Protein AF-A0A6B3HDC9-F1 (afdb_monomer_lite)

Sequence (106 aa):
VTEDEEKNHLRDWMGMAADGISVVASHAQDVLTRLDARGELSTGDLAEVSGSVLFRREKKLVRAQLVLLGKVLSREATAAGELLPVVAEAFGNEDIALQERALKLI

Radius of gyration: 12.89 Å; chains: 1; bounding box: 34×15×32 Å

Structure (mmCIF, N/CA/C/O backbone):
data_AF-A0A6B3HDC9-F1
#
_entry.id   AF-A0A6B3HDC9-F1
#
loop_
_atom_site.group_PDB
_atom_site.id
_atom_site.type_symbol
_atom_site.label_atom_id
_atom_site.label_alt_id
_atom_site.label_comp_id
_atom_site.label_asym_id
_atom_site.label_entity_id
_atom_site.label_seq_id
_atom_site.pdbx_PDB_ins_code
_atom_site.Cartn_x
_atom_site.Cartn_y
_atom_site.Cartn_z
_atom_site.occupancy
_atom_site.B_iso_or_equiv
_atom_site.auth_seq_id
_atom_site.auth_comp_id
_atom_site.auth_asym_id
_atom_site.auth_atom_id
_atom_site.pdbx_PDB_model_num
ATOM 1 N N . VAL A 1 1 ? -10.321 7.425 -19.493 1.00 63.41 1 VAL A N 1
ATOM 2 C CA . VAL A 1 1 ? -10.984 6.270 -18.866 1.00 63.41 1 VAL A CA 1
ATOM 3 C C . VAL A 1 1 ? -12.145 6.821 -18.064 1.00 63.41 1 VAL A C 1
ATOM 5 O O . VAL A 1 1 ? -11.940 7.812 -17.365 1.00 63.41 1 VAL A O 1
ATOM 8 N N . THR A 1 2 ? -13.358 6.314 -18.262 1.00 82.56 2 THR A N 1
ATOM 9 C CA . THR A 1 2 ? -14.512 6.706 -17.429 1.00 82.56 2 THR A CA 1
ATOM 10 C C . THR A 1 2 ? -14.431 6.009 -16.065 1.00 82.56 2 THR A C 1
ATOM 12 O O . THR A 1 2 ? -13.725 5.015 -15.930 1.00 82.56 2 THR A O 1
ATOM 15 N N . GLU A 1 3 ? -15.124 6.506 -15.037 1.00 81.56 3 GLU A N 1
ATOM 16 C CA . GLU A 1 3 ? -15.077 5.889 -13.694 1.00 81.56 3 GLU A CA 1
ATOM 17 C C . GLU A 1 3 ? -15.529 4.416 -13.715 1.00 81.56 3 GLU A C 1
ATOM 19 O O . GLU A 1 3 ? -14.863 3.558 -13.137 1.00 81.56 3 GLU A O 1
ATOM 24 N N . ASP A 1 4 ? -16.578 4.102 -14.482 1.00 80.81 4 ASP A N 1
ATOM 25 C CA . ASP A 1 4 ? -17.046 2.724 -14.690 1.00 80.81 4 ASP A CA 1
ATOM 26 C C . ASP A 1 4 ? -15.991 1.830 -15.362 1.00 80.81 4 ASP A C 1
ATOM 28 O O . ASP A 1 4 ? -15.864 0.646 -15.048 1.00 80.81 4 ASP A O 1
ATOM 32 N N . GLU A 1 5 ? -15.217 2.387 -16.294 1.00 79.69 5 GLU A N 1
ATOM 33 C CA . GLU A 1 5 ? -14.157 1.664 -16.994 1.00 79.69 5 GLU A CA 1
ATOM 34 C C . GLU A 1 5 ? -12.982 1.375 -16.044 1.00 79.69 5 GLU A C 1
ATOM 36 O O . GLU A 1 5 ? -12.461 0.262 -16.046 1.00 79.69 5 GLU A O 1
ATOM 41 N N . GLU A 1 6 ? -12.617 2.305 -15.151 1.00 89.44 6 GLU A N 1
ATOM 42 C CA . GLU A 1 6 ? -11.599 2.043 -14.121 1.00 89.44 6 GLU A CA 1
ATOM 43 C C . GLU A 1 6 ? -11.985 0.844 -13.247 1.00 89.44 6 GLU A C 1
ATOM 45 O O . GLU A 1 6 ? -11.166 -0.053 -13.033 1.00 89.44 6 GLU A O 1
ATOM 50 N N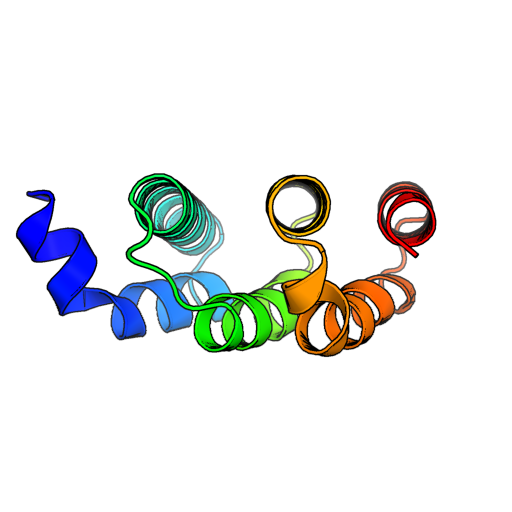 . LYS A 1 7 ? -13.240 0.801 -12.788 1.00 88.19 7 LYS A N 1
ATOM 51 C CA . LYS A 1 7 ? -13.754 -0.274 -11.935 1.00 88.19 7 LYS A CA 1
ATOM 52 C C . LYS A 1 7 ? -13.786 -1.626 -12.645 1.00 88.19 7 LYS A C 1
ATOM 54 O O . LYS A 1 7 ? -13.372 -2.631 -12.070 1.00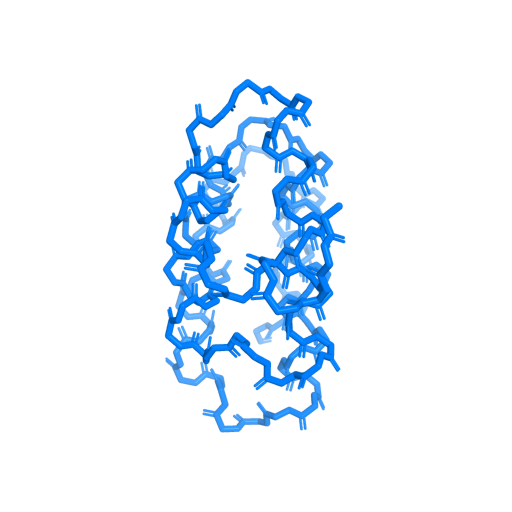 88.19 7 LYS A O 1
ATOM 59 N N . ASN A 1 8 ? -14.252 -1.665 -13.894 1.00 92.81 8 ASN A N 1
ATOM 60 C CA . ASN A 1 8 ? -14.358 -2.911 -14.661 1.00 92.81 8 ASN A CA 1
ATOM 61 C C . ASN A 1 8 ? -12.992 -3.560 -14.943 1.00 92.81 8 ASN A C 1
ATOM 63 O O . ASN A 1 8 ? -12.922 -4.771 -15.148 1.00 92.81 8 ASN A O 1
ATOM 67 N N . HIS A 1 9 ? -11.917 -2.772 -14.896 1.00 95.25 9 HIS A N 1
ATOM 68 C CA . HIS A 1 9 ? -10.545 -3.209 -15.141 1.00 95.25 9 HIS A CA 1
ATOM 69 C C . HIS A 1 9 ? -9.696 -3.323 -13.865 1.00 95.25 9 HIS A C 1
ATOM 71 O O . HIS A 1 9 ? -8.470 -3.330 -13.949 1.00 95.25 9 HIS A O 1
ATOM 77 N N . LEU A 1 10 ? -10.313 -3.447 -12.679 1.00 95.88 10 LEU A N 1
ATOM 78 C CA . LEU A 1 10 ? -9.600 -3.517 -11.392 1.00 95.88 10 LEU A CA 1
ATOM 79 C C . LEU A 1 10 ? -8.403 -4.488 -11.414 1.00 95.88 10 LEU A C 1
ATOM 81 O O . LEU A 1 10 ? -7.291 -4.110 -11.047 1.00 95.88 10 LEU A O 1
ATOM 85 N N . ARG A 1 11 ? -8.607 -5.714 -11.908 1.00 96.81 11 ARG A N 1
ATOM 86 C CA . ARG A 1 11 ? -7.549 -6.736 -11.995 1.00 96.81 11 ARG A CA 1
ATOM 87 C C . ARG A 1 11 ? -6.399 -6.339 -12.918 1.00 96.81 11 ARG A C 1
ATOM 89 O O . ARG A 1 11 ? -5.243 -6.604 -12.597 1.00 96.81 11 ARG A O 1
ATOM 96 N N . ASP A 1 12 ? -6.704 -5.677 -14.029 1.00 98.00 12 ASP A N 1
ATOM 97 C CA . ASP A 1 12 ? -5.685 -5.204 -14.965 1.00 98.00 12 ASP A CA 1
ATOM 98 C C . ASP A 1 12 ? -4.840 -4.101 -14.313 1.00 98.00 12 ASP A C 1
ATOM 100 O O . ASP A 1 12 ? -3.616 -4.098 -14.441 1.00 98.00 12 ASP A O 1
ATOM 104 N N . TRP A 1 13 ? -5.466 -3.203 -13.543 1.00 98.19 13 TRP A N 1
ATOM 105 C CA . TRP A 1 13 ? -4.750 -2.188 -12.765 1.00 98.19 13 TRP A CA 1
ATOM 106 C C . TRP A 1 13 ? -3.858 -2.805 -11.688 1.00 98.19 13 TRP A C 1
ATOM 108 O O . TRP A 1 13 ? -2.710 -2.388 -11.551 1.00 98.19 13 TRP A O 1
ATOM 118 N N . MET A 1 14 ? -4.331 -3.821 -10.964 1.00 98.31 14 MET A N 1
ATOM 119 C CA . MET A 1 14 ? -3.511 -4.533 -9.977 1.00 98.31 14 MET A CA 1
ATOM 120 C C . MET A 1 14 ? -2.279 -5.176 -10.628 1.00 98.31 14 MET A C 1
ATOM 122 O O . MET A 1 14 ? -1.159 -4.952 -10.168 1.00 98.31 14 MET A O 1
ATOM 126 N N . GLY A 1 15 ? -2.457 -5.880 -11.751 1.00 98.12 15 GLY A N 1
ATOM 127 C CA . GLY A 1 15 ? -1.344 -6.471 -12.503 1.00 98.12 15 GLY A CA 1
ATOM 128 C C . GLY A 1 15 ? -0.370 -5.423 -13.053 1.00 98.12 15 GLY A C 1
ATOM 129 O O . GLY A 1 15 ? 0.847 -5.576 -12.959 1.00 98.12 15 GLY A O 1
ATOM 130 N N . MET A 1 16 ? -0.881 -4.301 -13.568 1.00 98.56 16 MET A N 1
ATOM 131 C CA . MET A 1 16 ? -0.044 -3.196 -14.042 1.00 98.56 16 MET A CA 1
ATOM 132 C C . MET A 1 16 ? 0.738 -2.515 -12.913 1.00 98.56 16 MET A C 1
ATOM 134 O O . MET A 1 16 ? 1.890 -2.137 -13.126 1.00 98.56 16 MET A O 1
ATOM 138 N N . ALA A 1 17 ? 0.157 -2.371 -11.720 1.00 98.31 17 ALA A N 1
ATOM 139 C CA . ALA A 1 17 ? 0.853 -1.847 -10.546 1.00 98.31 17 ALA A CA 1
ATOM 140 C C . ALA A 1 17 ? 1.955 -2.806 -10.060 1.00 98.31 17 ALA A C 1
ATOM 142 O O . ALA A 1 17 ? 3.043 -2.354 -9.693 1.00 98.31 17 ALA A O 1
ATOM 143 N N . ALA A 1 18 ? 1.698 -4.116 -10.106 1.00 97.19 18 ALA A N 1
ATOM 144 C CA . ALA A 1 18 ? 2.641 -5.153 -9.702 1.00 97.19 18 ALA A CA 1
ATOM 145 C C . ALA A 1 18 ? 3.835 -5.269 -10.661 1.00 97.19 18 ALA A C 1
ATOM 147 O O . ALA A 1 18 ? 4.976 -5.132 -10.219 1.00 97.19 18 ALA A O 1
ATOM 148 N N . ASP A 1 19 ? 3.582 -5.409 -11.967 1.00 96.94 19 ASP A N 1
ATOM 149 C CA . ASP A 1 19 ? 4.590 -5.854 -12.946 1.00 96.94 19 ASP A CA 1
ATOM 150 C C . ASP A 1 19 ? 4.852 -4.858 -14.083 1.00 96.94 19 ASP A C 1
ATOM 152 O O . ASP A 1 19 ? 5.788 -5.018 -14.871 1.00 96.94 19 ASP A O 1
ATOM 156 N N . GLY A 1 20 ? 4.055 -3.792 -14.181 1.00 97.56 20 GLY A N 1
ATOM 157 C CA . GLY A 1 20 ? 4.213 -2.787 -15.225 1.00 97.56 20 GLY A CA 1
ATOM 158 C C . GLY A 1 20 ? 5.565 -2.074 -15.156 1.00 97.56 20 GLY A C 1
ATOM 159 O O . GLY A 1 20 ? 6.183 -1.934 -14.091 1.00 97.56 20 GLY A O 1
ATOM 160 N N . ILE A 1 21 ? 6.011 -1.547 -16.302 1.00 97.69 21 ILE A N 1
ATOM 161 C CA . ILE A 1 21 ? 7.133 -0.600 -16.329 1.00 97.69 21 ILE A CA 1
ATOM 162 C C . ILE A 1 21 ? 6.823 0.590 -15.413 1.00 97.69 21 ILE A C 1
ATOM 164 O O . ILE A 1 21 ? 5.660 0.940 -15.236 1.00 97.69 21 ILE A O 1
ATOM 168 N N . SER A 1 22 ? 7.847 1.251 -14.870 1.00 96.88 22 SER A N 1
ATOM 169 C CA . SER A 1 22 ? 7.689 2.268 -13.814 1.00 96.88 22 SER A CA 1
ATOM 170 C C . SER A 1 22 ? 6.563 3.292 -14.056 1.00 96.88 22 SER A C 1
ATOM 172 O O . SER A 1 22 ? 5.780 3.566 -13.150 1.00 96.88 22 SER A O 1
ATOM 174 N N . VAL A 1 23 ? 6.426 3.812 -15.283 1.00 97.81 23 VAL A N 1
ATOM 175 C CA . VAL A 1 23 ? 5.367 4.780 -15.633 1.00 97.81 23 VAL A CA 1
ATOM 176 C C . VAL A 1 23 ? 3.971 4.144 -15.614 1.00 97.81 23 VAL A C 1
ATOM 178 O O . VAL A 1 23 ? 3.028 4.756 -15.122 1.00 97.81 23 VAL A O 1
ATOM 181 N N . VAL A 1 24 ? 3.842 2.912 -16.109 1.00 98.25 24 VAL A N 1
ATOM 182 C CA . VAL A 1 24 ? 2.579 2.157 -16.122 1.00 98.25 24 VAL A CA 1
ATOM 183 C C . VAL A 1 24 ? 2.180 1.766 -14.703 1.00 98.25 24 VAL A C 1
ATOM 185 O O . VAL A 1 24 ? 1.036 1.985 -14.319 1.00 98.25 24 VAL A O 1
ATOM 188 N N . ALA A 1 25 ? 3.130 1.281 -13.902 1.00 98.50 25 ALA A N 1
ATOM 189 C CA . ALA A 1 25 ? 2.885 0.939 -12.506 1.00 98.50 25 ALA A CA 1
ATOM 190 C C . ALA A 1 25 ? 2.451 2.160 -11.685 1.00 98.50 25 ALA A C 1
ATOM 192 O O . ALA A 1 25 ? 1.508 2.075 -10.903 1.00 98.50 25 ALA A O 1
ATOM 193 N N . SER A 1 26 ? 3.076 3.321 -11.916 1.00 98.25 26 SER A N 1
ATOM 194 C CA . SER A 1 26 ? 2.659 4.578 -11.285 1.00 98.25 26 SER A CA 1
ATOM 195 C C . SER A 1 26 ? 1.245 4.975 -11.681 1.00 98.25 26 SER A C 1
ATOM 197 O O . SER A 1 26 ? 0.445 5.317 -10.817 1.00 98.25 26 SER A O 1
ATOM 199 N N . HIS A 1 27 ? 0.921 4.903 -12.973 1.00 98.12 27 HIS A N 1
ATOM 200 C CA . HIS A 1 27 ? -0.418 5.239 -13.438 1.00 98.12 27 HIS A CA 1
ATOM 201 C C . HIS A 1 27 ? -1.478 4.300 -12.850 1.00 98.12 27 HIS A C 1
ATOM 203 O O . HIS A 1 27 ? -2.522 4.756 -12.389 1.00 98.12 27 HIS A O 1
ATOM 209 N N . ALA A 1 28 ? -1.191 3.000 -12.812 1.00 98.25 28 ALA A N 1
ATOM 210 C CA . ALA A 1 28 ? -2.076 2.007 -12.226 1.00 98.25 28 ALA A CA 1
ATOM 211 C C . ALA A 1 28 ? -2.281 2.227 -10.718 1.00 98.25 28 ALA A C 1
ATOM 213 O O . ALA A 1 28 ? -3.414 2.184 -10.245 1.00 98.25 28 ALA A O 1
ATOM 214 N N . GLN A 1 29 ? -1.224 2.557 -9.969 1.00 98.44 29 GLN A N 1
ATOM 215 C CA . GLN A 1 29 ? -1.335 2.911 -8.550 1.00 98.44 29 GLN A CA 1
ATOM 216 C C . GLN A 1 29 ? -2.207 4.161 -8.328 1.00 98.44 29 GLN A C 1
ATOM 218 O O . GLN A 1 29 ? -2.992 4.206 -7.377 1.00 98.44 29 GLN A O 1
ATOM 223 N N . ASP A 1 30 ? -2.123 5.159 -9.212 1.00 98.06 30 ASP A N 1
ATOM 224 C CA . ASP A 1 30 ? -2.986 6.343 -9.149 1.00 98.06 30 ASP A CA 1
ATOM 225 C C . ASP A 1 30 ? -4.460 5.987 -9.399 1.00 98.06 30 ASP A C 1
ATOM 227 O O . ASP A 1 30 ? -5.344 6.538 -8.739 1.00 98.06 30 ASP A O 1
ATOM 231 N N . VAL A 1 31 ? -4.740 5.072 -10.336 1.00 97.81 31 VAL A N 1
ATOM 232 C CA . VAL A 1 31 ? -6.099 4.555 -10.586 1.00 97.81 31 VAL A CA 1
ATOM 233 C C . VAL A 1 31 ? -6.621 3.805 -9.358 1.00 97.81 31 VAL A C 1
ATOM 235 O O . VAL A 1 31 ? -7.702 4.122 -8.867 1.00 97.81 31 VAL A O 1
ATOM 238 N N . LEU A 1 32 ? -5.836 2.881 -8.796 1.00 98.00 32 LEU A N 1
ATOM 239 C CA . LEU A 1 32 ? -6.200 2.119 -7.594 1.00 98.00 32 LEU A CA 1
ATOM 240 C C . LEU A 1 32 ? -6.440 3.023 -6.378 1.00 98.00 32 LEU A C 1
ATOM 242 O O . LEU A 1 32 ? -7.360 2.790 -5.599 1.00 98.00 32 LEU A O 1
ATOM 246 N N . THR A 1 33 ? -5.673 4.108 -6.248 1.00 97.88 33 THR A N 1
ATOM 247 C CA . THR A 1 33 ? -5.888 5.118 -5.201 1.00 97.88 33 THR A CA 1
ATOM 248 C C . THR A 1 33 ? -7.230 5.839 -5.370 1.00 97.88 33 THR A C 1
ATOM 250 O O . THR A 1 33 ? -7.899 6.131 -4.378 1.00 97.88 33 THR A O 1
ATOM 253 N N . ARG A 1 34 ? -7.652 6.131 -6.610 1.00 96.62 34 ARG A N 1
ATOM 254 C CA . ARG A 1 34 ? -8.982 6.706 -6.877 1.00 96.62 34 ARG A CA 1
ATOM 255 C C . ARG A 1 34 ? -10.100 5.701 -6.601 1.00 96.62 34 ARG A C 1
ATOM 257 O O . ARG A 1 34 ? -11.117 6.096 -6.040 1.00 96.62 34 ARG A O 1
ATOM 264 N N . LEU A 1 35 ? -9.892 4.427 -6.936 1.00 96.56 35 LEU A N 1
ATOM 265 C CA . LEU A 1 35 ? -10.829 3.343 -6.628 1.00 96.56 35 LEU A CA 1
ATOM 266 C C . LEU A 1 35 ? -11.022 3.177 -5.107 1.00 96.56 35 LEU A C 1
ATOM 268 O O . LEU A 1 35 ? -12.167 3.150 -4.661 1.00 96.56 35 LEU A O 1
ATOM 272 N N . ASP A 1 36 ? -9.954 3.179 -4.292 1.00 96.69 36 ASP A N 1
ATOM 273 C CA . ASP A 1 36 ? -10.080 3.200 -2.814 1.00 96.69 36 ASP A CA 1
ATOM 274 C C . ASP A 1 36 ? -10.873 4.420 -2.331 1.00 96.69 36 ASP A C 1
ATOM 276 O O . ASP A 1 36 ? -11.780 4.289 -1.511 1.00 96.69 36 ASP A O 1
ATOM 280 N N . ALA A 1 37 ? -10.586 5.608 -2.873 1.00 95.62 37 ALA A N 1
ATOM 281 C CA . ALA A 1 37 ? -11.275 6.834 -2.471 1.00 95.62 37 ALA A CA 1
ATOM 282 C C . ALA A 1 37 ? -12.789 6.805 -2.761 1.00 95.62 37 ALA A C 1
ATOM 284 O O . ALA A 1 37 ? -13.550 7.476 -2.062 1.00 95.62 37 ALA A O 1
ATOM 285 N N . ARG A 1 38 ? -13.228 6.027 -3.760 1.00 95.19 38 ARG A N 1
ATOM 286 C CA . ARG A 1 38 ? -14.645 5.783 -4.082 1.00 95.19 38 ARG A CA 1
ATOM 287 C C . ARG A 1 38 ? -15.245 4.578 -3.343 1.00 95.19 38 ARG A C 1
ATOM 289 O O . ARG A 1 38 ? -16.437 4.325 -3.487 1.00 95.19 38 ARG A O 1
ATOM 296 N N . GLY A 1 39 ? -14.456 3.849 -2.549 1.00 94.12 39 GLY A N 1
ATOM 297 C CA . GLY A 1 39 ? -14.886 2.615 -1.879 1.00 94.12 39 GLY A CA 1
ATOM 298 C C . GLY A 1 39 ? -15.047 1.427 -2.832 1.00 94.12 39 GLY A C 1
ATOM 299 O O . GLY A 1 39 ? -15.806 0.504 -2.550 1.00 94.12 39 GLY A O 1
ATOM 300 N N . GLU A 1 40 ? -14.370 1.464 -3.980 1.00 95.44 40 GLU A N 1
ATOM 301 C CA . GLU A 1 40 ? -14.453 0.449 -5.039 1.00 95.44 40 GLU A CA 1
ATOM 302 C C . GLU A 1 40 ? -13.309 -0.570 -4.989 1.00 95.44 40 GLU A C 1
ATOM 304 O O . GLU A 1 40 ? -13.303 -1.519 -5.769 1.00 95.44 40 GLU A O 1
ATOM 309 N N . LEU A 1 41 ? -12.358 -0.382 -4.073 1.00 95.56 41 LEU A N 1
ATOM 310 C CA . LEU A 1 41 ? -11.272 -1.313 -3.793 1.00 95.56 41 LEU A CA 1
ATOM 311 C C . LEU A 1 41 ? -11.544 -2.001 -2.452 1.00 95.56 41 LEU A C 1
ATOM 313 O O . LEU A 1 41 ? -11.704 -1.318 -1.440 1.00 95.56 41 LEU A O 1
ATOM 317 N N . SER A 1 42 ? -11.614 -3.333 -2.432 1.00 96.44 42 SER A N 1
ATOM 318 C CA . SER A 1 42 ? -11.773 -4.059 -1.169 1.00 96.44 42 SER A CA 1
ATOM 319 C C . SER A 1 42 ? -10.470 -4.065 -0.360 1.00 96.44 42 SER A C 1
ATOM 321 O O . SER A 1 42 ? -9.382 -3.893 -0.915 1.00 96.44 42 SER A O 1
ATOM 323 N N . THR A 1 43 ? -10.557 -4.306 0.952 1.00 97.50 43 THR A N 1
ATOM 324 C CA . THR A 1 43 ? -9.368 -4.462 1.810 1.00 97.50 43 THR A CA 1
ATOM 325 C C . THR A 1 43 ? -8.463 -5.596 1.320 1.00 97.50 43 THR A C 1
ATOM 327 O O . THR A 1 43 ? -7.246 -5.421 1.291 1.00 97.50 43 THR A O 1
ATOM 330 N N . GLY A 1 44 ? -9.047 -6.701 0.844 1.00 98.00 44 GLY A N 1
ATOM 331 C CA . GLY A 1 44 ? -8.307 -7.825 0.271 1.00 98.00 44 GLY A CA 1
ATOM 332 C C . GLY A 1 44 ? -7.580 -7.464 -1.027 1.00 98.00 44 GLY A C 1
ATOM 333 O O . GLY A 1 44 ? -6.395 -7.758 -1.156 1.00 98.00 44 GLY A O 1
ATOM 334 N N . ASP A 1 45 ? -8.240 -6.757 -1.951 1.00 97.94 45 ASP A N 1
ATOM 335 C CA . ASP A 1 45 ? -7.598 -6.298 -3.195 1.00 97.94 45 ASP A CA 1
ATOM 336 C C . ASP A 1 45 ? -6.457 -5.312 -2.894 1.00 97.94 45 ASP A C 1
ATOM 338 O O . ASP A 1 45 ? -5.388 -5.361 -3.508 1.00 97.94 45 ASP A O 1
ATOM 342 N N . LEU A 1 46 ? -6.662 -4.421 -1.914 1.00 98.06 46 LEU A N 1
ATOM 343 C CA . LEU A 1 46 ? -5.623 -3.506 -1.454 1.00 98.06 46 LEU A CA 1
ATOM 344 C C . LEU A 1 46 ? -4.447 -4.265 -0.832 1.00 98.06 46 LEU A C 1
ATOM 346 O O . LEU A 1 46 ? -3.302 -3.904 -1.102 1.00 98.06 46 LEU A O 1
ATOM 350 N N . ALA A 1 47 ? -4.702 -5.288 -0.016 1.00 98.25 47 ALA A N 1
ATOM 351 C CA . ALA A 1 47 ? -3.665 -6.129 0.574 1.00 98.25 47 ALA A CA 1
ATOM 352 C C . ALA A 1 47 ? -2.851 -6.845 -0.517 1.00 98.25 47 ALA A C 1
ATOM 354 O O . ALA A 1 47 ? -1.622 -6.759 -0.518 1.00 98.25 47 ALA A O 1
ATOM 355 N N . GLU A 1 48 ? -3.532 -7.463 -1.485 1.00 97.81 48 GLU A N 1
ATOM 356 C CA . GLU A 1 48 ? -2.918 -8.183 -2.603 1.00 97.81 48 GLU A CA 1
ATOM 357 C C . GLU A 1 48 ? -1.982 -7.279 -3.412 1.00 97.81 48 GLU A C 1
ATOM 359 O O . GLU A 1 48 ? -0.789 -7.567 -3.538 1.00 97.81 48 GLU A O 1
ATOM 364 N N . VAL A 1 49 ? -2.481 -6.140 -3.908 1.00 97.88 49 VAL A N 1
ATOM 365 C CA . VAL A 1 49 ? -1.645 -5.241 -4.716 1.00 97.88 49 VAL A CA 1
ATOM 366 C C . VAL A 1 49 ? -0.540 -4.583 -3.889 1.00 97.88 49 VAL A C 1
ATOM 368 O O . VAL A 1 49 ? 0.556 -4.341 -4.398 1.00 97.88 49 VAL A O 1
ATOM 371 N N . SER A 1 50 ? -0.798 -4.303 -2.606 1.00 98.06 50 SER A N 1
ATOM 372 C CA . SER A 1 50 ? 0.208 -3.728 -1.710 1.00 98.06 50 SER A CA 1
ATOM 373 C C . SER A 1 50 ? 1.402 -4.652 -1.559 1.00 98.06 50 SER A C 1
ATOM 375 O O . SER A 1 50 ? 2.523 -4.155 -1.638 1.00 98.06 50 SER A O 1
ATOM 377 N N . GLY A 1 51 ? 1.181 -5.961 -1.407 1.00 96.38 51 GLY A N 1
ATOM 378 C CA . GLY A 1 51 ? 2.278 -6.912 -1.274 1.00 96.38 51 GLY A CA 1
ATOM 379 C C . GLY A 1 51 ? 3.220 -6.826 -2.470 1.00 96.38 51 GLY A C 1
ATOM 380 O O . GLY A 1 51 ? 4.405 -6.533 -2.326 1.00 96.38 51 GLY A O 1
ATOM 381 N N . SER A 1 52 ? 2.680 -6.899 -3.689 1.00 96.19 52 SER A N 1
ATOM 382 C CA . SER A 1 52 ? 3.482 -6.745 -4.910 1.00 96.19 52 SER A CA 1
ATOM 383 C C . SER A 1 52 ? 4.192 -5.389 -5.002 1.00 96.19 52 SER A C 1
ATOM 385 O O . SER A 1 52 ? 5.376 -5.328 -5.340 1.00 96.19 52 SER A O 1
ATOM 387 N N . VAL A 1 53 ? 3.501 -4.287 -4.689 1.00 97.06 53 VAL A N 1
ATOM 388 C CA . VAL A 1 53 ? 4.063 -2.932 -4.807 1.00 97.06 53 VAL A CA 1
ATOM 389 C C . VAL A 1 53 ? 5.169 -2.672 -3.780 1.00 97.06 53 VAL A C 1
ATOM 391 O O . VAL A 1 53 ? 6.129 -1.971 -4.102 1.00 97.06 53 VAL A O 1
ATOM 394 N N . LEU A 1 54 ? 5.092 -3.225 -2.566 1.00 96.69 54 LEU A N 1
ATOM 395 C CA . LEU A 1 54 ? 6.103 -3.006 -1.524 1.00 96.69 54 LEU A CA 1
ATOM 396 C C . LEU A 1 54 ? 7.454 -3.681 -1.834 1.00 96.69 54 LEU A C 1
ATOM 398 O O . LEU A 1 54 ? 8.491 -3.185 -1.383 1.00 96.69 54 LEU A O 1
ATOM 402 N N . PHE A 1 55 ? 7.473 -4.728 -2.670 1.00 92.75 55 PHE A N 1
ATOM 403 C CA . PHE A 1 55 ? 8.705 -5.365 -3.165 1.00 92.75 55 PHE A CA 1
ATOM 404 C C . PHE A 1 55 ? 9.361 -4.642 -4.350 1.00 92.75 55 PHE A C 1
ATOM 406 O O . PHE A 1 55 ? 10.461 -5.004 -4.782 1.00 92.75 55 PHE A O 1
ATOM 413 N N . ARG A 1 56 ? 8.721 -3.604 -4.892 1.00 94.44 56 ARG A N 1
ATOM 414 C CA . ARG A 1 56 ? 9.264 -2.845 -6.019 1.00 94.44 56 ARG A CA 1
ATOM 415 C C . ARG A 1 56 ? 10.483 -2.008 -5.620 1.00 94.44 56 ARG A C 1
ATOM 417 O O . ARG A 1 56 ? 10.601 -1.508 -4.502 1.00 94.44 56 ARG A O 1
ATOM 424 N N . ARG A 1 57 ? 11.399 -1.791 -6.572 1.00 92.81 57 ARG A N 1
ATOM 425 C CA . ARG A 1 57 ? 12.622 -0.985 -6.354 1.00 92.81 57 ARG A CA 1
ATOM 426 C C . ARG A 1 57 ? 12.358 0.521 -6.429 1.00 92.81 57 ARG A C 1
ATOM 428 O O . ARG A 1 57 ? 13.164 1.333 -5.973 1.00 92.81 57 ARG A O 1
ATOM 435 N N . GLU A 1 58 ? 11.239 0.922 -7.019 1.00 95.56 58 GLU A N 1
ATOM 436 C CA . GLU A 1 58 ? 10.856 2.316 -7.184 1.00 95.56 58 GLU A CA 1
ATOM 437 C C . GLU A 1 58 ? 10.355 2.916 -5.865 1.00 95.56 58 GLU A C 1
ATOM 439 O O . GLU A 1 58 ? 9.167 2.901 -5.549 1.00 95.56 58 GLU A O 1
ATOM 444 N N . LYS A 1 59 ? 11.265 3.550 -5.120 1.00 95.88 59 LYS A N 1
ATOM 445 C CA . LYS A 1 59 ? 10.999 4.169 -3.806 1.00 95.88 59 LYS A CA 1
ATOM 446 C C . LYS A 1 59 ? 9.767 5.078 -3.760 1.00 95.88 59 LYS A C 1
ATOM 448 O O . LYS A 1 59 ? 9.121 5.190 -2.721 1.00 95.88 59 LYS A O 1
ATOM 453 N N . LYS A 1 60 ? 9.448 5.761 -4.866 1.00 96.75 60 LYS A N 1
ATOM 454 C CA . LYS A 1 60 ? 8.259 6.623 -4.956 1.00 96.75 60 LYS A CA 1
ATOM 455 C C . LYS A 1 60 ? 6.956 5.816 -4.916 1.00 96.75 60 LYS A C 1
ATOM 457 O O . LYS A 1 60 ? 6.056 6.229 -4.193 1.00 96.75 60 LYS A O 1
ATOM 462 N N . LEU A 1 61 ? 6.892 4.677 -5.610 1.00 97.12 61 LEU A N 1
ATOM 463 C CA . LEU A 1 61 ? 5.722 3.790 -5.607 1.00 97.12 61 LEU A CA 1
ATOM 464 C C . LEU A 1 61 ? 5.517 3.167 -4.229 1.00 97.12 61 LEU A C 1
ATOM 466 O O . LEU A 1 61 ? 4.428 3.253 -3.668 1.00 97.12 61 LEU A O 1
ATOM 470 N N . VAL A 1 62 ? 6.590 2.633 -3.638 1.00 97.50 62 VAL A N 1
ATOM 471 C CA . VAL A 1 62 ? 6.547 2.043 -2.291 1.00 97.50 62 VAL A CA 1
ATOM 472 C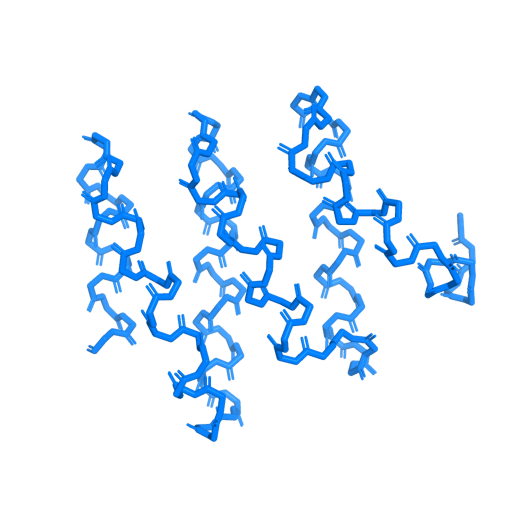 C . VAL A 1 62 ? 6.083 3.080 -1.266 1.00 97.50 62 VAL A C 1
ATOM 474 O O . VAL A 1 62 ? 5.185 2.830 -0.464 1.00 97.50 62 VAL A O 1
ATOM 477 N N . ARG A 1 63 ? 6.633 4.301 -1.325 1.00 98.12 63 ARG A N 1
ATOM 478 C CA . ARG A 1 63 ? 6.215 5.403 -0.449 1.00 98.12 63 ARG A CA 1
ATOM 479 C C . ARG A 1 63 ? 4.738 5.749 -0.624 1.00 98.12 63 ARG A C 1
ATOM 481 O O . ARG A 1 63 ? 4.061 5.960 0.381 1.00 98.12 63 ARG A O 1
ATOM 488 N N . ALA A 1 64 ? 4.262 5.859 -1.862 1.00 98.00 64 ALA A N 1
ATOM 489 C CA . ALA A 1 64 ? 2.862 6.152 -2.151 1.00 98.00 64 ALA A CA 1
ATOM 490 C C . ALA A 1 64 ? 1.939 5.040 -1.627 1.00 98.00 64 ALA A C 1
ATOM 492 O O . ALA A 1 64 ? 0.918 5.346 -1.012 1.00 98.00 64 ALA A O 1
ATOM 493 N N . GLN A 1 65 ? 2.356 3.776 -1.733 1.00 98.38 65 GLN A N 1
ATOM 494 C CA . GLN A 1 65 ? 1.606 2.640 -1.201 1.00 98.38 65 GLN A CA 1
ATOM 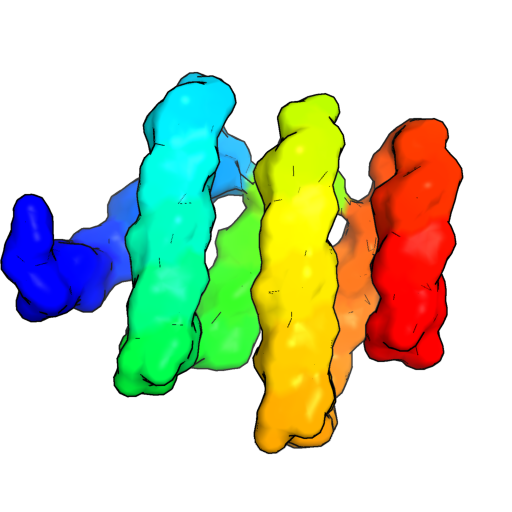495 C C . GLN A 1 65 ? 1.487 2.698 0.323 1.00 98.38 65 GLN A C 1
ATOM 497 O O . GLN A 1 65 ? 0.391 2.596 0.864 1.00 98.38 65 GLN A O 1
ATOM 502 N N . LEU A 1 66 ? 2.593 2.962 1.027 1.00 98.31 66 LEU A N 1
ATOM 503 C CA . LEU A 1 66 ? 2.581 3.136 2.485 1.00 98.31 66 LEU A CA 1
ATOM 504 C C . LEU A 1 66 ? 1.714 4.330 2.923 1.00 98.31 66 LEU A C 1
ATOM 506 O O . LEU A 1 66 ? 1.123 4.313 4.000 1.00 98.31 66 LEU A O 1
ATOM 510 N N . VAL A 1 67 ? 1.627 5.390 2.109 1.00 98.12 67 VAL A N 1
ATOM 511 C CA . VAL A 1 67 ? 0.693 6.501 2.362 1.00 98.12 67 VAL A CA 1
ATOM 512 C C . VAL A 1 67 ? -0.758 6.033 2.238 1.00 98.12 67 VAL A C 1
ATOM 514 O O . VAL A 1 67 ? -1.562 6.393 3.095 1.00 98.12 67 VAL A O 1
ATOM 517 N N . LEU A 1 68 ? -1.095 5.267 1.197 1.00 98.19 68 LEU A N 1
ATOM 518 C CA . LEU A 1 68 ? -2.444 4.737 0.993 1.00 98.19 68 LEU A CA 1
ATOM 519 C C . LEU A 1 68 ? -2.851 3.805 2.143 1.00 98.19 68 LEU A C 1
ATOM 521 O O . LEU A 1 68 ? -3.878 4.045 2.772 1.00 98.19 68 LEU A O 1
ATOM 525 N N . LEU A 1 69 ? -2.000 2.839 2.497 1.00 98.12 69 LEU A N 1
ATOM 526 C CA . LEU A 1 69 ? -2.227 1.919 3.617 1.00 98.12 69 LEU A CA 1
ATOM 527 C C . LEU A 1 69 ? -2.478 2.666 4.933 1.00 98.12 69 LEU A C 1
ATOM 529 O O . LEU A 1 69 ? -3.444 2.376 5.632 1.00 98.12 69 LEU A O 1
ATOM 533 N N . GLY A 1 70 ? -1.674 3.690 5.240 1.00 97.75 70 GLY A N 1
ATOM 534 C CA . GLY A 1 70 ? -1.882 4.507 6.437 1.00 97.75 70 GLY A CA 1
ATOM 535 C C . GLY A 1 70 ? -3.209 5.272 6.439 1.00 97.75 70 GLY A C 1
ATOM 536 O O . GLY A 1 70 ? -3.840 5.397 7.487 1.00 97.75 70 GLY A O 1
ATOM 537 N N . LYS A 1 71 ? -3.676 5.751 5.277 1.00 97.44 71 LYS A N 1
ATOM 538 C CA . LYS A 1 71 ? -4.997 6.391 5.166 1.00 97.44 71 LYS A CA 1
ATOM 539 C C . LYS A 1 71 ? -6.118 5.394 5.445 1.00 97.44 71 LYS A C 1
ATOM 541 O O . LYS A 1 71 ? -7.015 5.718 6.220 1.00 97.44 71 LYS A O 1
ATOM 546 N N . VAL A 1 72 ? -6.055 4.198 4.861 1.00 97.75 72 VAL A N 1
ATOM 547 C CA . VAL A 1 72 ? -7.078 3.162 5.062 1.00 97.75 72 VAL A CA 1
ATOM 548 C C . VAL A 1 72 ? -7.110 2.708 6.518 1.00 97.75 72 VAL A C 1
ATOM 550 O O . VAL A 1 72 ? -8.166 2.773 7.136 1.00 97.75 72 VAL A O 1
ATOM 553 N N . LEU A 1 73 ? -5.956 2.393 7.111 1.00 97.38 73 LEU A N 1
ATOM 554 C CA . LEU A 1 73 ? -5.842 2.023 8.528 1.00 97.38 73 LEU A CA 1
ATOM 555 C C . LEU A 1 73 ? -6.379 3.111 9.472 1.00 97.38 73 LEU A C 1
ATOM 557 O O . LEU A 1 73 ? -6.995 2.802 10.487 1.00 97.38 73 LEU A O 1
ATOM 561 N N . SER A 1 74 ? -6.183 4.391 9.132 1.00 96.31 74 SER A N 1
ATOM 562 C CA . SER A 1 74 ? -6.724 5.505 9.925 1.00 96.31 74 SER A CA 1
ATOM 563 C C . SER A 1 74 ? -8.245 5.657 9.816 1.00 96.31 74 SER A C 1
ATOM 565 O O . SER A 1 74 ? -8.883 6.142 10.749 1.00 96.31 74 SER A O 1
ATOM 567 N N . ARG A 1 75 ? -8.826 5.261 8.677 1.00 95.75 75 ARG A N 1
ATOM 568 C CA . ARG A 1 75 ? -10.259 5.366 8.374 1.00 95.75 75 ARG A CA 1
ATOM 569 C C . ARG A 1 75 ? -11.039 4.152 8.880 1.00 95.75 75 ARG A C 1
ATOM 571 O O . ARG A 1 75 ? -12.176 4.304 9.314 1.00 95.75 75 ARG A O 1
ATOM 578 N N . GLU A 1 76 ? -10.437 2.969 8.813 1.00 94.62 76 GLU A N 1
ATOM 579 C CA . GLU A 1 76 ? -11.077 1.682 9.058 1.00 94.62 76 GLU A CA 1
ATOM 580 C C . GLU A 1 76 ? -10.170 0.769 9.896 1.00 94.62 76 GLU A C 1
ATOM 582 O O . GLU A 1 76 ? -9.349 0.009 9.383 1.00 94.62 76 GLU A O 1
ATOM 587 N N . ALA A 1 77 ? -10.347 0.810 11.218 1.00 92.69 77 ALA A N 1
ATOM 588 C CA . ALA A 1 77 ? -9.545 0.005 12.141 1.00 92.69 77 ALA A CA 1
ATOM 589 C C . ALA A 1 77 ? -9.728 -1.515 11.943 1.00 92.69 77 ALA A C 1
ATOM 591 O O . ALA A 1 77 ? -8.826 -2.289 12.256 1.00 92.69 77 ALA A O 1
ATOM 592 N N . THR A 1 78 ? -10.870 -1.956 11.404 1.00 96.19 78 THR A N 1
ATOM 593 C CA . THR A 1 78 ? -11.142 -3.371 11.102 1.00 96.19 78 THR A CA 1
ATOM 594 C C . THR A 1 78 ? -10.243 -3.931 10.002 1.00 96.19 78 THR A C 1
ATOM 596 O O . THR A 1 78 ? -9.980 -5.130 10.000 1.00 96.19 78 THR A O 1
ATOM 599 N N . ALA A 1 79 ? -9.695 -3.078 9.131 1.00 96.75 79 ALA A N 1
ATOM 600 C CA . ALA A 1 79 ? -8.764 -3.479 8.078 1.00 96.75 79 ALA A CA 1
ATOM 601 C C . ALA A 1 79 ? -7.374 -3.877 8.611 1.00 96.75 79 ALA A C 1
ATOM 603 O O . ALA A 1 79 ? -6.582 -4.481 7.888 1.00 96.75 79 ALA A O 1
ATOM 604 N N . ALA A 1 80 ? -7.058 -3.567 9.875 1.00 96.69 80 ALA A N 1
ATOM 605 C CA . ALA A 1 80 ? -5.737 -3.808 10.454 1.00 96.69 80 ALA A CA 1
ATOM 606 C C . ALA A 1 80 ? -5.302 -5.280 10.392 1.00 96.69 80 ALA A C 1
ATOM 608 O O . ALA A 1 80 ? -4.130 -5.557 10.141 1.00 96.69 80 ALA A O 1
ATOM 609 N N . GLY A 1 81 ? -6.239 -6.219 10.569 1.00 96.69 81 GLY A N 1
ATOM 610 C CA . GLY A 1 81 ? -5.941 -7.653 10.520 1.00 96.69 81 GLY A CA 1
ATOM 611 C C . GLY A 1 81 ? -5.416 -8.127 9.162 1.00 96.69 81 GLY A C 1
ATOM 612 O O . GLY A 1 81 ? -4.579 -9.024 9.117 1.00 96.69 81 GLY A O 1
ATOM 613 N N . GLU A 1 82 ? -5.863 -7.500 8.072 1.00 97.38 82 GLU A N 1
ATOM 614 C CA . GLU A 1 82 ? -5.441 -7.840 6.708 1.00 97.38 82 GLU A CA 1
ATOM 615 C C . GLU A 1 82 ? -4.253 -6.989 6.240 1.00 97.38 82 GLU A C 1
ATOM 617 O O . GLU A 1 82 ? -3.354 -7.496 5.574 1.00 97.38 82 GLU A O 1
ATOM 622 N N . LEU A 1 83 ? -4.206 -5.705 6.610 1.00 98.06 83 LEU A N 1
ATOM 623 C CA . LEU A 1 83 ? -3.223 -4.767 6.061 1.00 98.06 83 LEU A CA 1
ATOM 624 C C . LEU A 1 83 ? -1.894 -4.718 6.828 1.00 98.06 83 LEU A C 1
ATOM 626 O O . LEU A 1 83 ? -0.854 -4.504 6.204 1.00 98.06 83 LEU A O 1
ATOM 630 N N . LEU A 1 84 ? -1.879 -4.909 8.154 1.00 97.31 84 LEU A N 1
ATOM 631 C CA . LEU A 1 84 ? -0.628 -4.843 8.928 1.00 97.31 84 LEU A CA 1
ATOM 632 C C . LEU A 1 84 ? 0.396 -5.928 8.548 1.00 97.31 84 LEU A C 1
ATOM 634 O O . LEU A 1 84 ? 1.580 -5.590 8.459 1.00 97.31 84 LEU A O 1
ATOM 638 N N . PRO A 1 85 ? 0.001 -7.189 8.264 1.00 97.06 85 PRO A N 1
ATOM 639 C CA . PRO A 1 85 ? 0.937 -8.184 7.743 1.00 97.06 85 PRO A CA 1
ATOM 640 C C . PRO A 1 85 ? 1.625 -7.732 6.451 1.00 97.06 85 PRO A C 1
ATOM 642 O O . PRO A 1 85 ? 2.831 -7.910 6.311 1.00 97.06 85 PRO A O 1
ATOM 645 N N . VAL A 1 86 ? 0.889 -7.075 5.550 1.00 97.00 86 VAL A N 1
ATOM 646 C CA . VAL A 1 86 ? 1.439 -6.571 4.284 1.00 97.00 86 VAL A CA 1
ATOM 647 C C . VAL A 1 86 ? 2.357 -5.371 4.514 1.00 97.00 86 VAL A C 1
ATOM 649 O O . VAL A 1 86 ? 3.432 -5.291 3.930 1.00 97.00 86 VAL A O 1
ATOM 652 N N . VAL A 1 87 ? 2.004 -4.455 5.424 1.00 97.19 87 VAL A N 1
ATOM 653 C CA . VAL A 1 87 ? 2.893 -3.347 5.823 1.00 97.19 87 VAL A CA 1
ATOM 654 C C . VAL A 1 87 ? 4.249 -3.869 6.311 1.00 97.19 87 VAL A C 1
ATOM 656 O O . VAL A 1 87 ? 5.277 -3.258 6.012 1.00 97.19 87 VAL A O 1
ATOM 659 N N . ALA A 1 88 ? 4.272 -4.999 7.026 1.00 94.81 88 ALA A N 1
ATOM 660 C CA . ALA A 1 88 ? 5.508 -5.590 7.528 1.00 94.81 88 ALA A CA 1
ATOM 661 C C . ALA A 1 88 ? 6.469 -6.034 6.406 1.00 94.81 88 ALA A C 1
ATOM 663 O O . ALA A 1 88 ? 7.681 -6.066 6.620 1.00 94.81 88 ALA A O 1
ATOM 664 N N . GLU A 1 89 ? 5.980 -6.295 5.191 1.00 92.00 89 GLU A N 1
ATOM 665 C CA . GLU A 1 89 ? 6.829 -6.632 4.040 1.00 92.00 89 GLU A CA 1
ATOM 666 C C . GLU A 1 89 ? 7.774 -5.482 3.659 1.00 92.00 89 GLU A C 1
ATOM 668 O O . GLU A 1 89 ? 8.892 -5.714 3.194 1.00 92.00 89 GLU A O 1
ATOM 673 N N . ALA A 1 90 ? 7.398 -4.230 3.953 1.00 93.44 90 ALA A N 1
ATOM 674 C CA . ALA A 1 90 ? 8.249 -3.065 3.717 1.00 93.44 90 ALA A CA 1
ATOM 675 C C . ALA A 1 90 ? 9.548 -3.075 4.547 1.00 93.44 90 ALA A C 1
ATOM 677 O O . ALA A 1 90 ? 10.504 -2.390 4.176 1.00 93.44 90 ALA A O 1
ATOM 678 N N . PHE A 1 91 ? 9.631 -3.863 5.628 1.00 92.31 91 PHE A N 1
ATOM 679 C CA . PHE A 1 91 ? 10.886 -4.050 6.367 1.00 92.31 91 PHE A CA 1
ATOM 680 C C . PHE A 1 91 ? 11.946 -4.826 5.575 1.00 92.31 91 PHE A C 1
ATOM 682 O O . PHE A 1 91 ? 13.128 -4.719 5.891 1.00 92.31 91 PHE A O 1
ATOM 689 N N . GLY A 1 92 ? 11.558 -5.549 4.518 1.00 87.81 92 GLY A N 1
ATOM 690 C CA . GLY A 1 92 ? 12.496 -6.166 3.577 1.00 87.81 92 GLY A CA 1
ATOM 691 C C . GLY A 1 92 ? 13.170 -5.172 2.621 1.00 87.81 92 GLY A C 1
ATOM 692 O O . GLY A 1 92 ? 14.087 -5.550 1.895 1.00 87.81 92 GLY A O 1
ATOM 693 N N . ASN A 1 93 ? 12.736 -3.908 2.596 1.00 88.94 93 ASN A N 1
ATOM 694 C CA . ASN A 1 93 ? 13.316 -2.881 1.734 1.00 88.94 93 ASN A CA 1
ATOM 695 C C . ASN A 1 93 ? 14.633 -2.345 2.323 1.00 88.94 93 ASN A C 1
ATOM 697 O O . ASN A 1 93 ? 14.713 -2.103 3.522 1.00 88.94 93 ASN A O 1
ATOM 701 N N . GLU A 1 94 ? 15.650 -2.091 1.496 1.00 89.38 94 GLU A N 1
ATOM 702 C CA . GLU A 1 94 ? 16.946 -1.550 1.954 1.00 89.38 94 GLU A CA 1
ATOM 703 C C . GLU A 1 94 ? 16.878 -0.066 2.372 1.00 89.38 94 GLU A C 1
ATOM 705 O O . GLU A 1 94 ? 17.796 0.458 3.004 1.00 89.38 94 GLU A O 1
ATOM 710 N N . ASP A 1 95 ? 15.808 0.648 2.008 1.00 94.31 95 ASP A N 1
ATOM 711 C CA . ASP A 1 95 ? 15.637 2.059 2.348 1.00 94.31 95 ASP A CA 1
ATOM 712 C C . ASP A 1 95 ? 15.049 2.246 3.757 1.00 94.31 95 ASP A C 1
ATOM 714 O O . ASP A 1 95 ? 13.847 2.075 3.981 1.00 94.31 95 ASP A O 1
ATOM 718 N N . ILE A 1 96 ? 15.890 2.696 4.693 1.00 94.75 96 ILE A N 1
ATOM 719 C CA . ILE A 1 96 ? 15.516 2.980 6.089 1.00 94.75 96 ILE A CA 1
ATOM 720 C C . ILE A 1 96 ? 14.330 3.953 6.188 1.00 94.75 96 ILE A C 1
ATOM 722 O O . ILE A 1 96 ? 13.463 3.777 7.038 1.00 94.75 96 ILE A O 1
ATOM 726 N N . ALA A 1 97 ? 14.216 4.949 5.304 1.00 95.44 97 ALA A N 1
ATOM 727 C CA . ALA A 1 97 ? 13.110 5.906 5.366 1.00 95.44 97 ALA A CA 1
ATOM 728 C C . ALA A 1 97 ? 11.758 5.272 4.986 1.00 95.44 97 ALA A C 1
ATOM 730 O O . ALA A 1 97 ? 10.705 5.775 5.388 1.00 95.44 97 ALA A O 1
ATOM 731 N N . LEU A 1 98 ? 11.765 4.187 4.203 1.00 95.69 98 LEU A N 1
ATOM 732 C CA . LEU A 1 98 ? 10.567 3.391 3.924 1.00 95.69 98 LEU A CA 1
ATOM 733 C C . LEU A 1 98 ? 10.238 2.471 5.104 1.00 95.69 98 LEU A C 1
ATOM 735 O O . LEU A 1 98 ? 9.079 2.426 5.515 1.00 95.69 98 LEU A O 1
ATOM 739 N N . GLN A 1 99 ? 11.248 1.842 5.711 1.00 96.31 99 GLN A N 1
ATOM 740 C CA . GLN A 1 99 ? 11.084 1.037 6.927 1.00 96.31 99 GLN A CA 1
ATOM 741 C C . GLN A 1 99 ? 10.509 1.863 8.091 1.00 96.31 99 GLN A C 1
ATOM 743 O O . GLN A 1 99 ? 9.527 1.467 8.712 1.00 96.31 99 GLN A O 1
ATOM 748 N N . GLU A 1 100 ? 11.048 3.058 8.351 1.00 96.81 100 GLU A N 1
ATOM 749 C CA . GLU A 1 100 ? 10.536 3.978 9.377 1.00 96.81 100 GLU A CA 1
ATOM 750 C C . GLU A 1 100 ? 9.089 4.400 9.116 1.00 96.81 100 GLU A C 1
ATOM 752 O O . GLU A 1 100 ? 8.330 4.681 10.046 1.00 96.81 100 GLU A O 1
ATOM 757 N N . ARG A 1 101 ? 8.696 4.496 7.842 1.00 96.94 101 ARG A N 1
ATOM 758 C CA . ARG A 1 101 ? 7.322 4.837 7.483 1.00 96.94 101 ARG A CA 1
ATOM 759 C C . ARG A 1 101 ? 6.375 3.669 7.732 1.00 96.94 101 ARG A C 1
ATOM 761 O O . ARG A 1 101 ? 5.281 3.926 8.218 1.00 96.94 101 ARG A O 1
ATOM 768 N N . ALA A 1 102 ? 6.795 2.441 7.439 1.00 96.88 102 ALA A N 1
ATOM 769 C CA . ALA A 1 102 ? 6.043 1.235 7.769 1.00 96.88 102 ALA A CA 1
ATOM 770 C C . ALA A 1 102 ? 5.901 1.055 9.288 1.00 96.88 102 ALA A C 1
ATOM 772 O O . ALA A 1 102 ? 4.801 0.813 9.772 1.00 96.88 102 ALA A O 1
ATOM 773 N N . LEU A 1 103 ? 6.973 1.300 10.050 1.00 96.88 103 LEU A N 1
ATOM 774 C CA . LEU A 1 103 ? 6.964 1.226 11.514 1.00 96.88 103 LEU A CA 1
ATOM 775 C C . LEU A 1 103 ? 5.915 2.143 12.157 1.00 96.88 103 LEU A C 1
ATOM 777 O O . LEU A 1 103 ? 5.330 1.785 13.167 1.00 96.88 103 LEU A O 1
ATOM 781 N N . LYS A 1 104 ? 5.644 3.313 11.571 1.00 96.31 104 LYS A N 1
ATOM 782 C CA . LYS A 1 104 ? 4.628 4.254 12.080 1.00 96.31 104 LYS A CA 1
ATOM 783 C C . LYS A 1 104 ? 3.184 3.778 11.895 1.00 96.31 104 LYS A C 1
ATOM 785 O O . LYS A 1 104 ? 2.279 4.470 12.354 1.00 96.31 104 LYS A O 1
ATOM 790 N N . LEU A 1 105 ? 2.966 2.686 11.167 1.00 94.62 105 LEU A N 1
ATOM 791 C CA . LEU A 1 105 ? 1.641 2.127 10.900 1.00 94.62 105 LEU A CA 1
ATOM 792 C C . LEU A 1 105 ? 1.316 0.915 11.781 1.00 94.62 105 LEU A C 1
ATOM 794 O O . LEU A 1 105 ? 0.173 0.470 11.744 1.00 94.62 105 LEU A O 1
ATOM 798 N N . ILE A 1 106 ? 2.297 0.386 12.519 1.00 88.94 106 ILE A N 1
ATOM 799 C CA . ILE A 1 106 ? 2.178 -0.805 13.374 1.00 88.94 106 ILE A CA 1
ATOM 800 C C . ILE A 1 106 ? 1.958 -0.392 14.829 1.00 88.94 106 ILE A C 1
ATOM 802 O O . ILE A 1 106 ? 2.566 0.617 15.254 1.00 88.94 106 ILE A O 1
#

Foldseek 3Di:
DDLVVLLVCLVVLLVQLQDNDPVSVVVSLVSVLVCVVVVSADLQSLLSSLLSQLPDPPPVSLVSSLVSLQVCCVVDVVSCVRRLVSLVSNCVDPDVVSVVSSVVSD

Secondary structure (DSSP, 8-state):
--HHHHHHTHHHHHHHHHHS-HHHHHHHHHHHHHHHHTT-S-HHHHHHHHHHHHT-S-HHHHHHHHHHHHHHHHH-GGGHHHHHHHHHHGGGSS-HHHHHHHHTT-

pLDDT: mean 95.34, std 4.86, range [63.41, 98.56]

=== Feature glossary ===
Legend for the data blocks above and below:

— What the protein is —

Sequence gives the chain of amino acids in standard one-letter code (A=alanine, C=cysteine, …, Y=tyrosine), read N→C. It is the only feature that is directly encoded by the gene; all structural features are derived from the folded form of this sequence.

The annotation block draws on four external resources. InterPro: which protein families and domains the sequence belongs to. GO: standardized terms for what the protein does, what process it participates in, and where in the cell it acts. CATH: which structural fold it has in the CATH hierarchy. Organism: the species of origin.

— Where its atoms are —

Atomic coordinates in PDBx/mmCIF format — the same representation the Protein Data Bank distributes. Each line of the _atom_site loop places one backbone atom in Cartesian space (units: ångströms, origin: arbitrary).

Six rendered views show the 3D structure from the faces of a cube — i.e. along ±x, ±y, ±z. Rendering representation is drawn randomly per protein from cartoon (secondary-structure ribbons), sticks (backbone bonds), or molecular surface; coloring is either N→C rainbow (blue at the N-terminus through red at the C-terminus) or one color per chain.

— Local backbone conformation —

DSSP 8-state secondary structure assigns each residue one of H (α-helix), G (3₁₀-he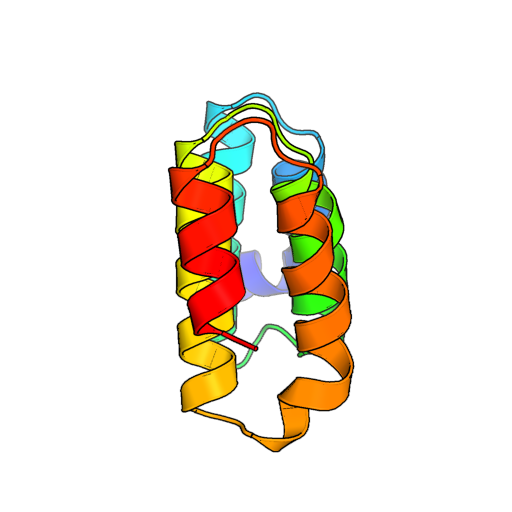lix), I (π-helix), E (extended β-strand), B (isolated β-bridge), T (hydrogen-bonded turn), S (bend), or '-' (coil). The assignment is computed from backbone hydrogen-bond geometry via the Kabsch–Sander algorithm.

P-SEA three-state annotation labels each residue as helix, strand, or coil based purely on the geometry of the Cα trace. It serves as a fallback when the full backbone (and thus DSSP) is unavailable.

φ (phi) and ψ (psi) are the two rotatable backbone dihedrals per residue: φ is the C(i-1)–N–Cα–C torsion, ψ is the N–Cα–C–N(i+1) torsion, both in degrees on (−180°, 180°]. α-helical residues cluster near (−60°, −45°); β-strand residues near (−120°, +130°). A Ramachandran plot is simply a scatter of (φ, ψ) for every residue.

— Global shape and packing —

Radius of gyration (Rg) is the root-mean-square distance of Cα atoms from their centroid — a single number for overall size and compactness. A globular domain of N residues has Rg ≈ 2.2·N^0.38 Å; an extended or disordered chain has a much larger Rg. The Cα contact count is the number of residue pairs whose Cα atoms are within 8 Å and are more than four positions apart in sequence — a standard proxy for tertiary packing density. The bounding box is the smallest axis-aligned box enclosing all Cα atoms.

Accessible surface area quantifies burial. A residue with SASA near zero is packed into the hydrophobic core; one with SASA >100 Å² sits on the surface. Computed here via the Shrake–Rupley numerical algorithm with a 1.4 Å probe.

The contact map is a binary N×N matrix image: pixel (i, j) is dark where Cα_i and Cα_j are within 8 Å and |i−j|>4. Because the |i−j|>4 filter removes local helical contacts, off-diagonal stripes parallel to the main diagonal indicate parallel β-sheets; stripes perpendicular to it indicate antiparallel β-sheets. The Ramachandran plot scatters every residue's (φ, ψ) pair against the sterically allowed regions. The PAE heatmap renders the predicted-aligned-error matrix.

— Structural neighborhood —

A 3Di character summarizes, for each residue, the relative orientation of the Cα frame of its nearest spatial neighbor. Because it encodes fold topology rather than chemistry, 3Di alignments detect remote structural similarity that sequence alignment misses.

Structural nearest neighbors (via Foldseek easy-search vs the PDB). Re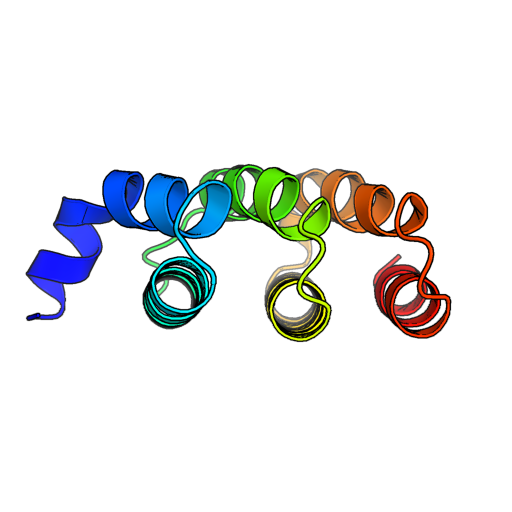ported per hit: target PDB id, E-value, and alignment TM-score. A TM-score above ~0.5 is the conventional threshold for 'same fold'.

— Confidence and disorder —

For AlphaFold models, the B-factor field carries pLDDT — the model's own estimate of local accuracy on a 0–100 scale. Regions with pLDDT<50 should be treated as essentially unmodeled; they often correspond to intrinsically disordered segments.

B-factor (Debye–Waller factor) reflects atomic displacement in the crystal lattice. It is an experimental observable (units Å²), not a prediction; low values mean the atom is pinned down, high values mean it moves or is heterogeneous across the crystal.

Predicted Aligned Error (PAE) is an AlphaFold confidence matrix: entry (i, j) is the expected error in the position of residue j, in ångströms, when the prediction is superimposed on the true structure at residue i. Low PAE within a block of residues means that block is internally rigid and well-predicted; high PAE between two blocks means their relative placement is uncertain even if each block individually is confident.